Protein AF-A0A9D6SNV1-F1 (afdb_monomer_lite)

Sequence (86 aa):
MAATAASEDALPDPPAGARRQRVLAMLADHPTAKYAVLTDTAAARQAVLFTLAIRGGATCELRIPLEKYDPWLLLDLIGQHGATVH

Structure (mmCIF, N/CA/C/O backbone):
data_AF-A0A9D6SNV1-F1
#
_entry.id   AF-A0A9D6SNV1-F1
#
loop_
_atom_site.group_PDB
_atom_site.id
_atom_site.type_symbol
_atom_site.label_atom_id
_atom_site.label_alt_id
_atom_site.label_comp_id
_atom_site.label_asym_id
_atom_site.label_entity_id
_atom_site.label_seq_id
_atom_site.pdbx_PDB_ins_code
_atom_site.Cartn_x
_atom_site.Cartn_y
_atom_site.Cartn_z
_atom_site.occupancy
_atom_site.B_iso_or_equiv
_atom_site.auth_seq_id
_atom_site.auth_comp_id
_atom_site.auth_asym_id
_atom_site.auth_atom_id
_atom_site.pdbx_PDB_model_num
ATOM 1 N N . MET A 1 1 ? -18.696 -24.079 -36.341 1.00 42.69 1 MET A N 1
ATOM 2 C CA . MET A 1 1 ? -17.640 -23.113 -35.972 1.00 42.69 1 MET A CA 1
ATOM 3 C C . MET A 1 1 ? -18.234 -21.717 -36.013 1.00 42.69 1 MET A C 1
ATOM 5 O O . MET A 1 1 ? -18.486 -21.218 -37.097 1.00 42.69 1 MET A O 1
ATOM 9 N N . ALA A 1 2 ? -18.506 -21.125 -34.855 1.00 33.56 2 ALA A N 1
A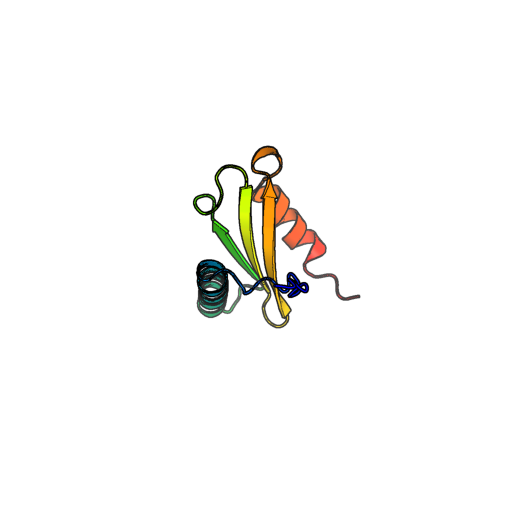TOM 10 C CA . ALA A 1 2 ? -18.775 -19.699 -34.708 1.00 33.56 2 ALA A CA 1
ATOM 11 C C . ALA A 1 2 ? -18.278 -19.309 -33.313 1.00 33.56 2 ALA A C 1
ATOM 13 O O . ALA A 1 2 ? -18.740 -19.862 -32.318 1.00 33.56 2 ALA A O 1
ATOM 14 N N . ALA A 1 3 ? -17.261 -18.453 -33.274 1.00 42.88 3 ALA A N 1
ATOM 15 C CA . ALA A 1 3 ? -16.754 -17.848 -32.057 1.00 42.88 3 ALA A CA 1
ATOM 16 C C . ALA A 1 3 ? -17.636 -16.639 -31.728 1.00 42.88 3 ALA A C 1
ATOM 18 O O . ALA A 1 3 ? -17.823 -15.763 -32.572 1.00 42.88 3 ALA A O 1
ATOM 19 N N . THR A 1 4 ? -18.165 -16.589 -30.510 1.00 33.69 4 THR A N 1
ATOM 20 C CA . THR A 1 4 ? -18.803 -15.392 -29.960 1.00 33.69 4 THR A CA 1
ATOM 21 C C . THR A 1 4 ? -18.139 -15.072 -28.632 1.00 33.69 4 THR A C 1
ATOM 23 O O . THR A 1 4 ? -17.964 -15.945 -27.786 1.00 33.69 4 THR A O 1
ATOM 26 N N . ALA A 1 5 ? -17.721 -13.811 -28.544 1.00 47.84 5 ALA A N 1
ATOM 27 C CA . ALA A 1 5 ? -17.022 -13.145 -27.462 1.00 47.84 5 ALA A CA 1
ATOM 28 C C . ALA A 1 5 ? -17.527 -13.537 -26.066 1.00 47.84 5 ALA A C 1
ATOM 30 O O . ALA A 1 5 ? -18.684 -13.296 -25.726 1.00 47.84 5 ALA A O 1
ATOM 31 N N . ALA A 1 6 ? -16.625 -14.085 -25.252 1.00 43.00 6 ALA A N 1
ATOM 32 C CA . ALA A 1 6 ? -16.759 -14.068 -23.806 1.00 43.00 6 ALA A CA 1
ATOM 33 C C . ALA A 1 6 ? -15.927 -12.887 -23.299 1.00 43.00 6 ALA A C 1
ATOM 35 O O . ALA A 1 6 ? -14.723 -12.818 -23.540 1.00 43.00 6 ALA A O 1
ATOM 36 N N . SER A 1 7 ? -16.627 -11.937 -22.694 1.00 40.44 7 SER A N 1
ATOM 37 C CA . SER A 1 7 ? -16.139 -10.676 -22.159 1.00 40.44 7 SER A CA 1
ATOM 38 C C . SER A 1 7 ? -14.891 -10.832 -21.287 1.00 40.44 7 SER A C 1
ATOM 40 O O . SER A 1 7 ? -14.794 -11.763 -20.489 1.00 40.44 7 SER A O 1
ATOM 42 N N . GLU A 1 8 ? -13.979 -9.867 -21.416 1.00 42.84 8 GLU A N 1
ATOM 43 C CA . GLU A 1 8 ? -12.804 -9.612 -20.571 1.00 42.84 8 GLU A CA 1
ATOM 44 C C . GLU A 1 8 ? -13.186 -9.221 -19.125 1.00 42.84 8 GLU A C 1
ATOM 46 O O . GLU A 1 8 ? -12.711 -8.225 -18.586 1.00 42.84 8 GLU A O 1
ATOM 51 N N . ASP A 1 9 ? -14.038 -10.001 -18.462 1.00 41.56 9 ASP A N 1
ATOM 52 C CA . ASP A 1 9 ? -14.151 -9.966 -17.004 1.00 41.56 9 ASP A CA 1
ATOM 53 C C . ASP A 1 9 ? -13.008 -10.826 -16.462 1.00 41.56 9 ASP A C 1
ATOM 55 O O . ASP A 1 9 ? -13.122 -12.035 -16.243 1.00 41.56 9 ASP A O 1
ATOM 59 N N . ALA A 1 10 ? -11.830 -10.202 -16.424 1.00 47.00 10 ALA A N 1
ATOM 60 C CA . ALA A 1 10 ? -10.581 -10.816 -16.025 1.00 47.00 10 ALA A CA 1
ATOM 61 C C . ALA A 1 10 ? -10.733 -11.426 -14.627 1.00 47.00 10 ALA A C 1
ATOM 63 O O . ALA A 1 10 ? -10.720 -10.726 -13.612 1.00 47.00 10 ALA A O 1
ATOM 64 N N . LEU A 1 11 ? -10.861 -12.755 -14.596 1.00 50.25 11 LEU A N 1
ATOM 65 C CA . LEU A 1 11 ? -10.658 -13.577 -13.410 1.00 50.25 11 LEU A CA 1
ATOM 66 C C . LEU A 1 11 ? -9.452 -13.016 -12.641 1.00 50.25 11 LEU A C 1
ATOM 68 O O . LEU A 1 11 ? -8.400 -12.817 -13.257 1.00 50.25 11 LEU A O 1
ATOM 72 N N . PRO A 1 12 ? -9.576 -12.723 -11.334 1.00 49.34 12 PRO A N 1
ATOM 73 C CA . PRO A 1 12 ? -8.444 -12.227 -10.578 1.00 49.34 12 PRO A CA 1
ATOM 74 C C . PRO A 1 12 ? -7.325 -13.258 -10.691 1.00 49.34 12 PRO A C 1
ATOM 76 O O . PRO A 1 12 ? -7.517 -14.432 -10.374 1.00 49.34 12 PRO A O 1
ATOM 79 N N . ASP A 1 13 ? -6.172 -12.805 -11.177 1.00 54.31 13 ASP A N 1
ATOM 80 C CA . ASP A 1 13 ? -4.947 -13.590 -11.233 1.00 54.31 13 ASP A CA 1
ATOM 81 C C . ASP A 1 13 ? -4.778 -14.311 -9.876 1.00 54.31 13 ASP A C 1
ATOM 83 O O . ASP A 1 13 ? -4.853 -13.643 -8.837 1.00 54.31 13 ASP A O 1
ATOM 87 N N . PRO A 1 14 ? -4.552 -15.636 -9.817 1.00 52.97 14 PRO A N 1
ATOM 88 C CA . PRO A 1 14 ? -4.325 -16.351 -8.559 1.00 52.97 14 PRO A CA 1
ATOM 89 C C . PRO A 1 14 ? -3.342 -15.650 -7.590 1.00 52.97 14 PRO A C 1
ATOM 91 O O . PRO A 1 14 ? -3.616 -15.621 -6.385 1.00 52.97 14 PRO A O 1
ATOM 94 N N . PRO A 1 15 ? -2.239 -15.012 -8.054 1.00 66.06 15 PRO A N 1
ATOM 95 C CA . PRO A 1 15 ? -1.352 -14.262 -7.161 1.00 66.06 15 PRO A CA 1
ATOM 96 C C . PRO A 1 15 ? -1.939 -12.938 -6.629 1.00 66.06 15 PRO A C 1
ATOM 98 O O . PRO A 1 15 ? -1.468 -12.438 -5.608 1.00 66.06 15 PRO A O 1
ATOM 101 N N . ALA A 1 16 ? -2.973 -12.371 -7.257 1.00 64.94 16 ALA A N 1
ATOM 102 C CA . ALA A 1 16 ? -3.653 -11.158 -6.788 1.00 64.94 16 ALA A CA 1
ATOM 103 C C . ALA A 1 16 ? -4.434 -11.405 -5.490 1.00 64.94 16 ALA A C 1
ATOM 105 O O . ALA A 1 16 ? -4.334 -10.630 -4.537 1.00 64.94 16 ALA A O 1
ATOM 106 N N . GLY A 1 17 ? -5.137 -12.539 -5.400 1.00 76.12 17 GLY A N 1
ATOM 107 C CA . GLY A 1 17 ? -5.822 -12.949 -4.169 1.00 76.12 17 GLY A CA 1
ATOM 108 C C . GLY A 1 17 ? -4.856 -13.086 -2.985 1.00 76.12 17 GLY A C 1
ATOM 109 O O . GLY A 1 17 ? -5.121 -12.572 -1.897 1.00 76.12 17 GLY A O 1
ATOM 110 N N . ALA A 1 18 ? -3.688 -13.690 -3.223 1.00 86.00 18 ALA A N 1
ATOM 111 C CA . ALA A 1 18 ? -2.653 -13.861 -2.206 1.00 86.00 18 ALA A CA 1
ATOM 112 C C . ALA A 1 18 ? -2.075 -12.521 -1.713 1.00 86.00 18 ALA A C 1
ATOM 114 O O . ALA A 1 18 ? -1.897 -12.334 -0.506 1.00 86.00 18 ALA A O 1
ATOM 115 N N . ARG A 1 19 ? -1.821 -11.559 -2.615 1.00 86.31 19 ARG A N 1
ATOM 116 C CA . ARG A 1 19 ? -1.341 -10.216 -2.239 1.00 86.31 19 ARG A CA 1
ATOM 117 C C . ARG A 1 19 ? -2.355 -9.460 -1.387 1.00 86.31 19 ARG A C 1
ATOM 119 O O . ARG A 1 19 ? -1.980 -8.892 -0.361 1.00 86.31 19 ARG A O 1
ATOM 126 N N . ARG A 1 20 ? -3.639 -9.513 -1.758 1.00 87.81 20 ARG A N 1
ATOM 127 C CA . ARG A 1 20 ? -4.730 -8.898 -0.983 1.00 87.81 20 ARG A CA 1
ATOM 128 C C . ARG A 1 20 ? -4.820 -9.477 0.420 1.00 87.81 20 ARG A C 1
ATOM 130 O O . ARG A 1 20 ? -4.866 -8.734 1.396 1.00 87.81 20 ARG A O 1
ATOM 137 N N . GLN A 1 21 ? -4.795 -10.801 0.535 1.00 90.69 21 GLN A N 1
ATOM 138 C CA . GLN A 1 21 ? -4.873 -11.450 1.838 1.00 90.69 21 GLN A CA 1
ATOM 139 C C . GLN A 1 21 ? -3.662 -11.114 2.716 1.00 90.69 21 GLN A C 1
ATOM 141 O O . GLN A 1 21 ? -3.814 -10.871 3.912 1.00 90.69 21 GLN A O 1
ATOM 146 N N . ARG A 1 22 ? -2.471 -11.014 2.118 1.00 89.88 22 ARG A N 1
ATOM 147 C CA . ARG A 1 22 ? -1.247 -10.635 2.828 1.00 89.88 22 ARG A CA 1
ATOM 148 C C . ARG A 1 22 ? -1.282 -9.197 3.345 1.00 89.88 22 ARG A C 1
ATOM 150 O O . ARG A 1 22 ? -0.939 -8.981 4.503 1.00 89.88 22 ARG A O 1
ATOM 157 N N . VAL A 1 23 ? -1.720 -8.226 2.540 1.00 90.81 23 VAL A N 1
ATOM 158 C CA . VAL A 1 23 ? -1.803 -6.826 3.002 1.00 90.81 23 VAL A CA 1
ATOM 159 C C . VAL A 1 23 ? -2.876 -6.646 4.086 1.00 90.81 23 VAL A C 1
ATOM 161 O O . VAL A 1 23 ? -2.692 -5.861 5.014 1.00 90.81 23 VAL A O 1
ATOM 164 N N . LEU A 1 24 ? -3.964 -7.423 4.032 1.00 92.00 24 LEU A N 1
ATOM 165 C CA . LEU A 1 24 ? -4.986 -7.438 5.080 1.00 92.00 24 LEU A CA 1
ATOM 166 C C . LEU A 1 24 ? -4.461 -8.047 6.382 1.00 92.00 24 LEU A C 1
ATOM 168 O O . LEU A 1 24 ? -4.749 -7.511 7.449 1.00 92.00 24 LEU A O 1
ATOM 172 N N . ALA A 1 25 ? -3.664 -9.116 6.307 1.00 92.88 25 ALA A N 1
ATOM 173 C CA . ALA A 1 25 ? -2.990 -9.680 7.475 1.00 92.88 25 ALA A CA 1
ATOM 174 C C . ALA A 1 25 ? -2.025 -8.662 8.106 1.00 92.88 25 ALA A C 1
ATOM 176 O O . ALA A 1 25 ? -2.100 -8.416 9.304 1.00 92.88 25 ALA A O 1
ATOM 177 N N . MET A 1 26 ? -1.219 -7.970 7.289 1.00 90.75 26 MET A N 1
ATOM 178 C CA . MET A 1 26 ? -0.342 -6.891 7.768 1.00 90.75 26 MET A CA 1
ATOM 179 C C . MET A 1 26 ? -1.126 -5.801 8.501 1.00 90.75 26 MET A C 1
ATOM 181 O O . MET A 1 26 ? -0.689 -5.318 9.545 1.00 90.75 26 MET A O 1
ATOM 185 N N . LEU A 1 27 ? -2.293 -5.423 7.973 1.00 90.06 27 LEU A N 1
ATOM 186 C CA . LEU A 1 27 ? -3.168 -4.459 8.626 1.00 90.06 27 LEU A CA 1
ATOM 187 C C . LEU A 1 27 ? -3.757 -5.023 9.928 1.00 90.06 27 LEU A C 1
ATOM 189 O O . LEU A 1 27 ? -3.829 -4.302 10.917 1.00 90.06 27 LEU A O 1
ATOM 193 N N . ALA A 1 28 ? -4.162 -6.292 9.974 1.00 89.94 28 ALA A N 1
ATOM 194 C CA . ALA A 1 28 ? -4.680 -6.925 11.189 1.00 89.94 28 ALA A CA 1
ATOM 195 C C . ALA A 1 28 ? -3.637 -6.965 12.320 1.00 89.94 28 ALA A C 1
ATOM 197 O O . ALA A 1 28 ? -3.970 -6.626 13.455 1.00 89.94 28 ALA A O 1
ATOM 198 N N . ASP A 1 29 ? -2.380 -7.271 11.991 1.00 93.81 29 ASP A N 1
ATOM 199 C CA . ASP A 1 29 ? -1.262 -7.336 12.942 1.00 93.81 29 ASP A CA 1
ATOM 200 C C . ASP A 1 29 ? -0.881 -5.959 13.521 1.00 93.81 29 ASP A C 1
ATOM 202 O O . ASP A 1 29 ? -0.262 -5.871 14.581 1.00 93.81 29 ASP A O 1
ATOM 206 N N . HIS A 1 30 ? -1.280 -4.871 12.852 1.00 89.12 30 HIS A N 1
ATOM 207 C CA . HIS A 1 30 ? -0.987 -3.492 13.249 1.00 89.12 30 HIS A CA 1
ATOM 208 C C . HIS A 1 30 ? -2.291 -2.722 13.527 1.00 89.12 30 HIS A C 1
ATOM 210 O O . HIS A 1 30 ? -2.756 -1.939 12.689 1.00 89.12 30 HIS A O 1
ATOM 216 N N . PRO A 1 31 ? -2.910 -2.900 14.711 1.00 85.25 31 PRO A N 1
ATOM 217 C CA . PRO A 1 31 ? -4.246 -2.371 15.003 1.00 85.25 31 PRO A CA 1
ATOM 218 C C . PRO A 1 31 ? -4.330 -0.837 14.982 1.00 85.25 31 PRO A C 1
ATOM 220 O O . PRO A 1 31 ? -5.395 -0.289 14.709 1.00 85.25 31 PRO A O 1
ATOM 223 N N . THR A 1 32 ? -3.218 -0.137 15.218 1.00 87.62 32 THR A N 1
ATOM 224 C CA . THR A 1 32 ? -3.136 1.334 15.180 1.00 87.62 32 THR A CA 1
ATOM 225 C C . THR A 1 32 ? -2.881 1.896 13.779 1.00 87.62 32 THR A C 1
ATOM 227 O O . THR A 1 32 ? -3.052 3.096 13.562 1.00 87.62 32 THR A O 1
ATOM 230 N N . ALA A 1 33 ? -2.498 1.055 12.812 1.00 86.56 33 ALA A N 1
ATOM 231 C CA . ALA A 1 33 ? -2.277 1.483 11.438 1.00 86.56 33 ALA A CA 1
ATOM 232 C C . ALA A 1 33 ? -3.615 1.743 10.726 1.00 86.56 33 ALA A C 1
ATOM 234 O O . ALA A 1 33 ? -4.552 0.936 10.786 1.00 86.56 33 ALA A O 1
ATOM 235 N N . LYS A 1 34 ? -3.688 2.881 10.024 1.00 86.81 34 LYS A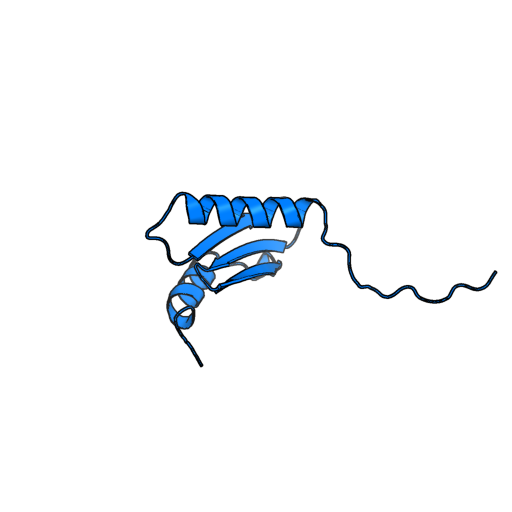 N 1
ATOM 236 C CA . LYS A 1 34 ? -4.842 3.270 9.194 1.00 86.81 34 LYS A CA 1
ATOM 237 C C . LYS A 1 34 ? -4.868 2.539 7.855 1.00 86.81 34 LYS A C 1
ATOM 239 O O . LYS A 1 34 ? -5.940 2.278 7.319 1.00 86.81 34 LYS A O 1
ATOM 244 N N . TYR A 1 35 ? -3.698 2.210 7.327 1.00 88.94 35 TYR A N 1
ATOM 245 C CA . TYR A 1 35 ? -3.534 1.505 6.068 1.00 88.94 35 TYR A CA 1
ATOM 246 C C . TYR A 1 35 ? -2.290 0.618 6.114 1.00 88.94 35 TYR A C 1
ATOM 248 O O . TYR A 1 35 ? -1.392 0.834 6.928 1.00 88.94 35 TYR A O 1
ATOM 256 N N . ALA A 1 36 ? -2.251 -0.376 5.235 1.00 90.38 36 ALA A N 1
ATOM 257 C CA . ALA A 1 36 ? -1.092 -1.218 4.984 1.00 90.38 36 ALA A CA 1
ATOM 258 C C . ALA A 1 36 ? -0.825 -1.263 3.480 1.00 90.38 36 ALA A C 1
ATOM 260 O O . ALA A 1 36 ? -1.758 -1.238 2.674 1.00 90.38 36 ALA A O 1
ATOM 261 N N . VAL A 1 37 ? 0.452 -1.335 3.115 1.00 90.81 37 VAL A N 1
ATOM 262 C CA . VAL A 1 37 ? 0.901 -1.388 1.724 1.00 90.81 37 VAL A CA 1
ATOM 263 C C . VAL A 1 37 ? 1.776 -2.612 1.503 1.00 90.81 37 VAL A C 1
ATOM 265 O O . VAL A 1 37 ? 2.557 -2.996 2.373 1.00 90.81 37 VAL A O 1
ATOM 268 N N . LEU A 1 38 ? 1.651 -3.215 0.327 1.00 90.56 38 LEU A N 1
ATOM 269 C CA . LEU A 1 38 ? 2.496 -4.306 -0.136 1.00 90.56 38 LEU A CA 1
ATOM 270 C C . LEU A 1 38 ? 2.941 -4.006 -1.564 1.00 90.56 38 LEU A C 1
ATOM 272 O O . LEU A 1 38 ? 2.114 -3.751 -2.436 1.00 90.56 38 LEU A O 1
ATOM 276 N N . THR A 1 39 ? 4.243 -4.066 -1.806 1.00 89.75 39 THR A N 1
ATOM 277 C CA . THR A 1 39 ? 4.835 -3.858 -3.126 1.00 89.75 39 THR A CA 1
ATOM 278 C C . THR A 1 39 ? 5.461 -5.147 -3.623 1.00 89.75 39 THR A C 1
ATOM 280 O O . THR A 1 39 ? 6.207 -5.814 -2.910 1.00 89.75 39 THR A O 1
ATOM 283 N N . ASP A 1 40 ? 5.143 -5.503 -4.861 1.00 88.00 40 ASP A N 1
ATOM 284 C CA . ASP A 1 40 ? 5.690 -6.666 -5.544 1.00 88.00 40 ASP A CA 1
ATOM 285 C C . ASP A 1 40 ? 6.332 -6.210 -6.855 1.00 88.00 40 ASP A C 1
ATOM 287 O O . ASP A 1 40 ? 5.662 -5.834 -7.820 1.00 88.00 40 ASP A O 1
ATOM 291 N N . THR A 1 41 ? 7.663 -6.194 -6.849 1.00 82.69 41 THR A N 1
ATOM 292 C CA . THR A 1 41 ? 8.512 -5.851 -7.995 1.00 82.69 41 THR A CA 1
ATOM 293 C C . THR A 1 41 ? 8.922 -7.084 -8.804 1.00 82.69 41 THR A C 1
ATOM 295 O O . THR A 1 41 ? 9.496 -6.944 -9.880 1.00 82.69 41 THR A O 1
ATOM 298 N N . ALA A 1 42 ? 8.640 -8.294 -8.308 1.00 80.31 42 ALA A N 1
ATOM 299 C CA . ALA A 1 42 ? 9.016 -9.549 -8.954 1.00 80.31 42 ALA A CA 1
ATOM 300 C C . ALA A 1 42 ? 7.916 -10.065 -9.893 1.00 80.31 42 ALA A C 1
ATOM 302 O O . ALA A 1 42 ? 8.210 -10.722 -10.890 1.00 80.31 42 ALA A O 1
ATOM 303 N N . ALA A 1 43 ? 6.654 -9.740 -9.609 1.00 75.38 43 ALA A N 1
ATOM 304 C CA . ALA A 1 43 ? 5.513 -10.174 -10.410 1.00 75.38 43 ALA A CA 1
ATOM 305 C C . ALA A 1 43 ? 5.440 -9.538 -11.811 1.00 75.38 43 ALA A C 1
ATOM 307 O O . ALA A 1 43 ? 4.785 -10.093 -12.693 1.00 75.38 43 ALA A O 1
ATOM 308 N N . ALA A 1 44 ? 6.091 -8.392 -12.049 1.00 77.44 44 ALA A N 1
ATOM 309 C CA . ALA A 1 44 ? 6.100 -7.741 -13.358 1.00 77.44 44 ALA A CA 1
ATOM 310 C C . ALA A 1 44 ? 7.464 -7.116 -13.689 1.00 77.44 44 ALA A C 1
ATOM 312 O O . ALA A 1 44 ? 8.000 -6.300 -12.953 1.00 77.44 44 ALA A O 1
ATOM 313 N N . ARG A 1 45 ? 8.006 -7.445 -14.869 1.00 81.81 45 ARG A N 1
ATOM 314 C CA . ARG A 1 45 ? 9.373 -7.062 -15.278 1.00 81.81 45 ARG A CA 1
ATOM 315 C C . ARG A 1 45 ? 9.606 -5.550 -15.430 1.00 81.81 45 ARG A C 1
ATOM 317 O O . ARG A 1 45 ? 10.747 -5.111 -15.386 1.00 81.81 45 ARG A O 1
ATOM 324 N N . GLN A 1 46 ? 8.552 -4.771 -15.667 1.00 89.81 46 GLN A N 1
ATOM 325 C CA . GLN A 1 46 ? 8.623 -3.322 -15.925 1.00 89.81 46 GLN A CA 1
ATOM 326 C C . GLN A 1 46 ? 7.607 -2.529 -15.091 1.00 89.81 46 GLN A C 1
ATOM 328 O O . GLN A 1 46 ? 7.310 -1.378 -15.393 1.00 89.81 46 GLN A O 1
ATOM 333 N N . ALA A 1 47 ? 7.016 -3.148 -14.070 1.00 89.25 47 ALA A N 1
ATOM 334 C CA . ALA A 1 47 ? 6.024 -2.489 -13.239 1.00 89.25 47 ALA A CA 1
ATOM 335 C C . ALA A 1 47 ? 6.091 -3.005 -11.807 1.00 89.25 47 ALA A C 1
ATOM 337 O O . ALA A 1 47 ? 6.399 -4.167 -11.567 1.00 89.25 47 ALA A O 1
ATOM 338 N N . VAL A 1 48 ? 5.743 -2.139 -10.869 1.00 89.88 48 VAL A N 1
ATOM 339 C CA . VAL A 1 48 ? 5.510 -2.496 -9.478 1.00 89.88 48 VAL A CA 1
ATOM 340 C C . VAL A 1 48 ? 4.021 -2.741 -9.304 1.00 89.88 48 VAL A C 1
ATOM 342 O O . VAL A 1 48 ? 3.196 -1.895 -9.663 1.00 89.88 48 VAL A O 1
ATOM 345 N N . LEU A 1 49 ? 3.670 -3.904 -8.762 1.00 91.62 49 LEU A N 1
ATOM 346 C CA . LEU A 1 49 ? 2.325 -4.140 -8.261 1.00 91.62 49 LEU A CA 1
ATOM 347 C C . LEU A 1 49 ? 2.252 -3.609 -6.837 1.00 91.62 49 LEU A C 1
ATOM 349 O O . LEU A 1 49 ? 2.892 -4.130 -5.926 1.00 91.62 49 LEU A O 1
ATOM 353 N N . PHE A 1 50 ? 1.481 -2.549 -6.660 1.00 91.19 50 PHE A N 1
ATOM 354 C CA . PHE A 1 50 ? 1.249 -1.905 -5.383 1.00 91.19 50 PHE A CA 1
ATOM 355 C C . PHE A 1 50 ? -0.139 -2.293 -4.877 1.00 91.19 50 PHE A C 1
ATOM 357 O O . PHE A 1 50 ? -1.142 -1.995 -5.515 1.00 91.19 50 PHE A O 1
ATOM 364 N N . THR A 1 51 ? -0.205 -2.969 -3.737 1.00 92.12 51 THR A N 1
ATOM 365 C CA . THR A 1 51 ? -1.454 -3.348 -3.069 1.00 92.12 51 THR A CA 1
ATOM 366 C C . THR A 1 51 ? -1.629 -2.478 -1.834 1.00 92.12 51 THR A C 1
ATOM 368 O O . THR A 1 51 ? -0.723 -2.400 -1.007 1.00 92.12 51 THR A O 1
ATOM 371 N N . LEU A 1 52 ? -2.793 -1.858 -1.684 1.00 90.88 52 LEU A N 1
ATOM 372 C CA . LEU A 1 52 ? -3.142 -1.004 -0.553 1.00 90.88 52 LEU A CA 1
ATOM 373 C C . LEU A 1 52 ? -4.404 -1.538 0.113 1.00 90.88 52 LEU A C 1
ATOM 375 O O . LEU A 1 52 ? -5.407 -1.767 -0.559 1.00 90.88 52 LEU A O 1
ATOM 379 N N . ALA A 1 53 ? -4.365 -1.689 1.432 1.00 90.81 53 ALA A N 1
ATOM 380 C CA . ALA A 1 53 ? -5.545 -1.924 2.254 1.00 90.81 53 ALA A CA 1
ATOM 381 C C . ALA A 1 53 ? -5.752 -0.757 3.216 1.00 90.81 53 ALA A C 1
ATOM 383 O O . ALA A 1 53 ? -4.818 -0.350 3.907 1.00 90.81 53 ALA A O 1
ATOM 384 N N . ILE A 1 54 ? -6.982 -0.249 3.286 1.00 88.81 54 ILE A N 1
ATOM 385 C CA . ILE A 1 54 ? -7.381 0.842 4.180 1.00 88.81 54 ILE A CA 1
ATOM 386 C C . ILE A 1 54 ? -8.343 0.285 5.230 1.00 88.81 54 ILE A C 1
ATOM 388 O O . ILE A 1 54 ? -9.335 -0.371 4.903 1.00 88.81 54 ILE A O 1
ATOM 392 N N . ARG A 1 55 ? -8.072 0.549 6.511 1.00 87.38 55 ARG A N 1
ATOM 393 C CA . ARG A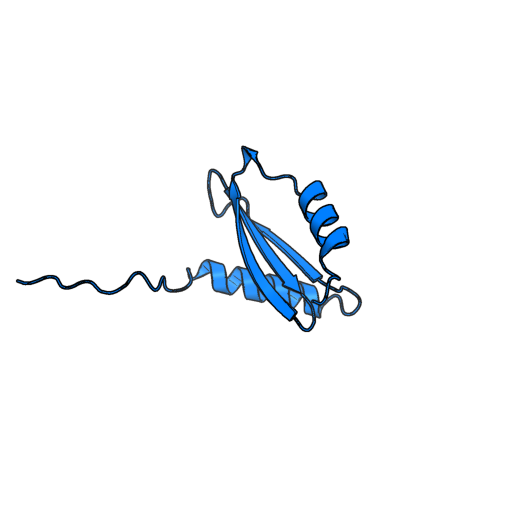 1 55 ? -8.910 0.071 7.614 1.00 87.38 55 ARG A CA 1
ATOM 394 C C . ARG A 1 55 ? -10.288 0.721 7.555 1.00 87.38 55 ARG A C 1
ATOM 396 O O . ARG A 1 55 ? -10.395 1.941 7.515 1.00 87.38 55 ARG A O 1
ATOM 403 N N . GLY A 1 56 ? -11.332 -0.107 7.586 1.00 86.25 56 GLY A N 1
ATOM 404 C CA . GLY A 1 56 ? -12.719 0.355 7.468 1.00 86.25 56 GLY A CA 1
ATOM 405 C C . GLY A 1 56 ? -13.082 0.883 6.075 1.00 86.25 56 GLY A C 1
ATOM 406 O O . GLY A 1 56 ? -14.178 1.402 5.900 1.00 86.25 56 GLY A O 1
ATOM 407 N N . GLY A 1 57 ? -12.175 0.756 5.103 1.00 85.31 57 GLY A N 1
ATOM 408 C CA . GLY A 1 57 ? -12.371 1.173 3.722 1.00 85.31 57 GLY A CA 1
ATOM 409 C C . GLY A 1 57 ? -12.228 -0.001 2.760 1.00 85.31 57 GLY A C 1
ATOM 410 O O . GLY A 1 57 ? -12.655 -1.122 3.039 1.00 85.31 57 GLY A O 1
ATOM 411 N N . ALA A 1 58 ? -11.617 0.272 1.610 1.00 87.12 58 ALA A N 1
ATOM 412 C CA . ALA A 1 58 ? -11.420 -0.699 0.544 1.00 87.12 58 ALA A CA 1
ATOM 413 C C . ALA A 1 58 ? -9.979 -1.235 0.489 1.00 87.12 58 ALA A C 1
ATOM 415 O O . ALA A 1 58 ? -9.060 -0.732 1.139 1.00 87.12 58 ALA A O 1
ATOM 416 N N . THR A 1 59 ? -9.795 -2.267 -0.334 1.00 90.06 59 THR A N 1
ATOM 417 C CA . THR A 1 59 ? -8.485 -2.764 -0.769 1.00 90.06 59 THR A CA 1
ATOM 418 C C . THR A 1 59 ? -8.375 -2.576 -2.278 1.00 90.06 59 THR A C 1
ATOM 420 O O . THR A 1 59 ? -9.321 -2.898 -2.996 1.00 90.06 59 THR A O 1
ATOM 423 N N . CYS A 1 60 ? -7.243 -2.077 -2.767 1.00 88.69 60 CYS A N 1
ATOM 424 C CA . CYS A 1 60 ? -6.992 -1.902 -4.195 1.00 88.69 60 CYS A CA 1
ATOM 425 C C . CYS A 1 60 ? -5.594 -2.384 -4.598 1.00 88.69 60 CYS A C 1
ATOM 427 O O . CYS A 1 60 ? -4.682 -2.481 -3.776 1.00 88.69 60 CYS A O 1
ATOM 429 N N . GLU A 1 61 ? -5.443 -2.695 -5.884 1.00 90.19 61 GLU A N 1
ATOM 430 C CA . GLU A 1 61 ? -4.163 -2.993 -6.523 1.00 90.19 61 GLU A CA 1
ATOM 431 C C . GLU A 1 61 ? -3.933 -2.000 -7.661 1.00 90.19 61 GLU A C 1
ATOM 433 O O . GLU A 1 61 ? -4.816 -1.757 -8.482 1.00 90.19 61 GLU A O 1
ATOM 438 N N . LEU A 1 62 ? -2.730 -1.445 -7.709 1.00 89.06 62 LEU A N 1
ATOM 439 C CA . LEU A 1 62 ? -2.260 -0.523 -8.727 1.00 89.06 62 LEU A CA 1
ATOM 440 C C . LEU A 1 62 ? -1.060 -1.149 -9.429 1.00 89.06 62 LEU A C 1
ATOM 442 O O . LEU A 1 62 ? -0.156 -1.689 -8.792 1.00 89.06 62 LEU A O 1
ATOM 446 N N . ARG A 1 63 ? -1.030 -1.041 -10.755 1.00 91.44 63 ARG A N 1
ATOM 447 C CA . ARG A 1 63 ? 0.143 -1.380 -11.558 1.00 91.44 63 ARG A CA 1
ATOM 448 C C . ARG A 1 63 ? 0.849 -0.087 -11.938 1.00 91.44 63 ARG A C 1
ATOM 450 O O . ARG A 1 63 ? 0.320 0.688 -12.729 1.00 91.44 63 ARG A O 1
ATOM 457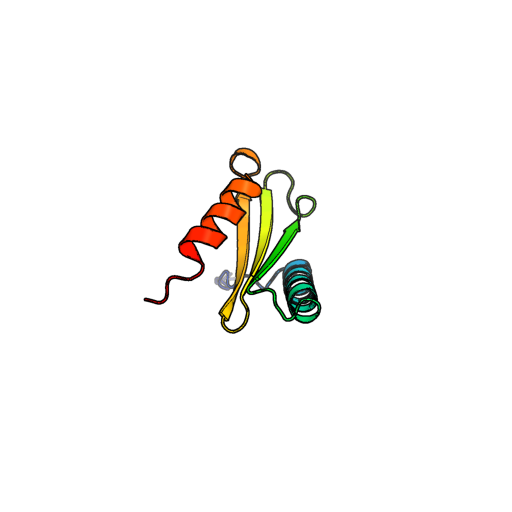 N N . ILE A 1 64 ? 2.030 0.139 -11.376 1.00 90.31 64 ILE A N 1
ATOM 458 C CA . ILE A 1 64 ? 2.789 1.378 -11.564 1.00 90.31 64 ILE A CA 1
ATOM 459 C C . ILE A 1 64 ? 4.020 1.063 -12.420 1.00 90.31 64 ILE A C 1
ATOM 461 O O . ILE A 1 64 ? 4.797 0.196 -12.026 1.00 90.31 64 ILE A O 1
ATOM 465 N N . PRO A 1 65 ? 4.220 1.711 -13.581 1.00 92.75 65 PRO A N 1
ATOM 466 C CA . PRO A 1 65 ? 5.438 1.533 -14.369 1.00 92.75 65 PRO A CA 1
ATOM 467 C C . PRO A 1 65 ? 6.686 1.827 -13.535 1.00 92.75 65 PRO A C 1
ATOM 469 O O . PRO A 1 65 ? 6.693 2.786 -12.761 1.00 92.75 65 PRO A O 1
ATOM 472 N N . LEU A 1 66 ? 7.729 1.006 -13.675 1.00 89.38 66 LEU A N 1
ATOM 473 C CA . LEU A 1 66 ? 8.920 1.088 -12.823 1.00 89.38 66 LEU A CA 1
ATOM 474 C C . LEU A 1 66 ? 9.603 2.456 -12.936 1.00 89.38 66 LEU A C 1
ATOM 476 O O . LEU A 1 66 ? 10.045 3.003 -11.932 1.00 89.38 66 LEU A O 1
ATOM 480 N N . GLU A 1 67 ? 9.618 3.046 -14.131 1.00 92.56 67 GLU A N 1
ATOM 481 C CA . GLU A 1 67 ? 10.193 4.370 -14.378 1.00 92.56 67 GLU A CA 1
ATOM 482 C C . GLU A 1 67 ? 9.410 5.526 -13.736 1.00 92.56 67 GLU A C 1
ATOM 484 O O . GLU A 1 67 ? 9.913 6.644 -13.663 1.00 92.56 67 GLU A O 1
ATOM 489 N N . LYS A 1 68 ? 8.184 5.268 -13.267 1.00 90.62 68 LYS A N 1
ATOM 490 C CA . LYS A 1 68 ? 7.317 6.238 -12.580 1.00 90.62 68 LYS A CA 1
ATOM 491 C C . LYS A 1 68 ? 7.119 5.908 -11.103 1.00 90.62 68 LYS A C 1
ATOM 493 O O . LYS A 1 68 ? 6.381 6.615 -10.420 1.00 90.62 68 LYS A O 1
ATOM 498 N N . TYR A 1 69 ? 7.701 4.810 -10.625 1.00 91.69 69 TYR A N 1
ATOM 499 C CA . TYR A 1 69 ? 7.479 4.338 -9.271 1.00 91.69 69 TYR A CA 1
ATOM 500 C C . TYR A 1 69 ? 8.449 5.005 -8.297 1.00 91.69 69 TYR A C 1
ATOM 502 O O . TYR A 1 69 ? 9.646 4.721 -8.304 1.00 91.69 69 TYR A O 1
ATOM 510 N N . ASP A 1 70 ? 7.900 5.839 -7.419 1.00 91.06 70 ASP A N 1
ATOM 511 C CA . ASP A 1 70 ? 8.590 6.355 -6.243 1.00 91.06 70 ASP A CA 1
ATOM 512 C C . ASP A 1 70 ? 7.810 5.923 -4.984 1.00 91.06 70 ASP A C 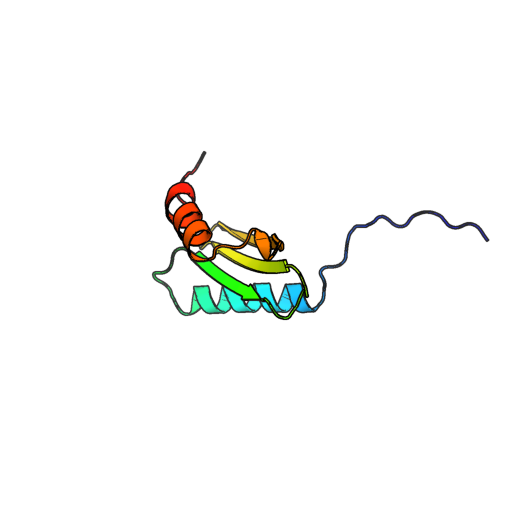1
ATOM 514 O O . ASP A 1 70 ? 6.676 6.374 -4.778 1.00 91.06 70 ASP A O 1
ATOM 518 N N . PRO A 1 71 ? 8.374 5.023 -4.153 1.00 85.88 71 PRO A N 1
ATOM 519 C CA . PRO A 1 71 ? 7.696 4.518 -2.964 1.00 85.88 71 PRO A CA 1
ATOM 520 C C . PRO A 1 71 ? 7.425 5.612 -1.927 1.00 85.88 71 PRO A C 1
ATOM 522 O O . PRO A 1 71 ? 6.410 5.547 -1.237 1.00 85.88 71 PRO A O 1
ATOM 525 N N . TRP A 1 72 ? 8.310 6.601 -1.802 1.00 89.31 72 TRP A N 1
ATOM 526 C CA . TRP A 1 72 ? 8.195 7.650 -0.792 1.00 89.31 72 TRP A CA 1
ATOM 527 C C . TRP A 1 72 ? 7.161 8.681 -1.209 1.00 89.31 72 TRP A C 1
ATOM 529 O O . TRP A 1 72 ? 6.257 8.972 -0.432 1.00 89.31 72 TRP A O 1
ATOM 539 N N . LEU A 1 73 ? 7.214 9.131 -2.465 1.00 90.88 73 LEU A N 1
ATOM 540 C CA . LEU A 1 73 ? 6.210 10.046 -3.003 1.00 90.88 73 LEU A CA 1
ATOM 541 C C . LEU A 1 73 ? 4.804 9.438 -2.929 1.00 90.88 73 LEU A C 1
ATOM 543 O O . LEU A 1 73 ? 3.845 10.126 -2.589 1.00 90.88 73 LEU A O 1
ATOM 547 N N . LEU A 1 74 ? 4.665 8.142 -3.218 1.00 88.44 74 LEU A N 1
ATOM 548 C CA . LEU A 1 74 ? 3.375 7.464 -3.132 1.00 88.44 74 LEU A CA 1
ATOM 549 C C . LEU A 1 74 ? 2.858 7.388 -1.687 1.00 88.44 74 LEU A C 1
ATOM 551 O O . LEU A 1 74 ? 1.669 7.606 -1.455 1.00 88.44 74 LEU A O 1
ATOM 555 N N . LEU A 1 75 ? 3.733 7.111 -0.716 1.00 86.00 75 LEU A N 1
ATOM 556 C CA . LEU A 1 75 ? 3.372 7.135 0.703 1.00 86.00 75 LEU A CA 1
ATOM 557 C C . LEU A 1 75 ? 2.996 8.542 1.175 1.00 86.00 75 LEU A C 1
ATOM 559 O O . LEU A 1 75 ? 2.012 8.678 1.902 1.00 86.00 75 LEU A O 1
ATOM 563 N N . ASP A 1 76 ? 3.712 9.572 0.725 1.00 89.12 76 ASP A N 1
ATOM 564 C CA . ASP A 1 76 ? 3.396 10.970 1.024 1.00 89.12 76 ASP A CA 1
ATOM 565 C C . ASP A 1 76 ? 2.030 11.362 0.457 1.00 89.12 76 ASP A C 1
ATOM 567 O O . ASP A 1 76 ? 1.213 11.942 1.170 1.00 89.12 76 ASP A O 1
ATOM 571 N N . LEU A 1 77 ? 1.728 10.983 -0.789 1.00 87.75 77 LEU A N 1
ATOM 572 C CA . LEU A 1 77 ? 0.422 11.226 -1.411 1.00 87.75 77 LEU A CA 1
ATOM 573 C C . LEU A 1 77 ? -0.712 10.524 -0.653 1.00 87.75 77 LEU A C 1
ATOM 575 O O . LEU A 1 77 ? -1.764 11.122 -0.425 1.00 87.75 77 LEU A O 1
ATOM 579 N N . ILE A 1 78 ? -0.503 9.278 -0.217 1.00 84.50 78 ILE A N 1
ATOM 580 C CA . ILE A 1 78 ? -1.471 8.553 0.619 1.00 84.50 78 ILE A CA 1
ATOM 581 C C . ILE A 1 78 ? -1.624 9.238 1.982 1.00 84.50 78 ILE A C 1
ATOM 583 O O . ILE A 1 78 ? -2.742 9.368 2.474 1.00 84.50 78 ILE A O 1
ATOM 587 N N . GLY A 1 79 ? -0.536 9.715 2.587 1.00 82.38 79 GLY A N 1
ATOM 588 C CA . GLY A 1 79 ? -0.579 10.465 3.842 1.00 82.38 79 GLY A CA 1
ATOM 589 C C . GLY A 1 79 ? -1.343 11.788 3.720 1.00 82.38 79 GLY A C 1
ATOM 590 O O . GLY A 1 79 ? -2.116 12.130 4.614 1.00 82.38 79 GLY A O 1
ATOM 591 N N . GLN A 1 80 ? -1.171 12.503 2.605 1.00 84.50 80 GLN A N 1
ATOM 592 C CA . GLN A 1 80 ? -1.804 13.799 2.343 1.00 84.50 80 GLN A CA 1
ATOM 593 C C . GLN A 1 80 ? -3.287 13.678 1.964 1.00 84.50 80 GLN A C 1
ATOM 595 O O . GLN A 1 80 ? -4.101 14.481 2.419 1.00 84.50 80 GLN A O 1
ATOM 600 N N . HIS 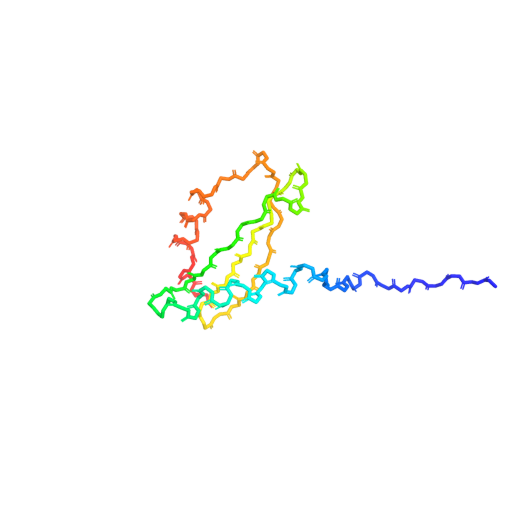A 1 81 ? -3.654 12.676 1.158 1.00 80.81 81 HIS A N 1
ATOM 601 C CA . HIS A 1 81 ? -4.998 12.553 0.576 1.00 80.81 81 HIS A CA 1
ATOM 602 C C . HIS A 1 81 ? -5.833 11.389 1.135 1.00 80.81 81 HIS A C 1
ATOM 604 O O . HIS A 1 81 ? -7.042 11.339 0.933 1.00 80.81 81 HIS A O 1
ATOM 610 N N . GLY A 1 82 ? -5.240 10.457 1.881 1.00 66.81 82 GLY A N 1
ATOM 611 C CA . GLY A 1 82 ? -5.923 9.263 2.399 1.00 66.81 82 GLY A CA 1
ATOM 612 C C . GLY A 1 82 ? -6.946 9.520 3.513 1.00 66.81 82 GLY A C 1
ATOM 613 O O . GLY A 1 82 ? -7.568 8.576 3.993 1.00 66.81 82 GLY A O 1
ATOM 614 N N . ALA A 1 83 ? -7.119 10.773 3.943 1.00 61.16 83 ALA A N 1
ATOM 615 C CA . ALA A 1 83 ? -8.102 11.186 4.946 1.00 61.16 83 ALA A CA 1
ATOM 616 C C . ALA A 1 83 ? -9.274 11.997 4.363 1.00 61.16 83 ALA A C 1
ATOM 618 O O . ALA A 1 83 ? -10.148 12.422 5.121 1.00 61.16 83 ALA A O 1
ATOM 619 N N . THR A 1 84 ? -9.304 12.252 3.050 1.00 43.91 84 THR A N 1
ATOM 620 C CA . THR A 1 84 ? -10.348 13.086 2.446 1.00 43.91 84 THR A CA 1
ATOM 621 C C . THR A 1 84 ? -11.618 12.259 2.229 1.00 43.91 84 THR A C 1
ATOM 623 O O . THR A 1 84 ? -11.742 11.514 1.262 1.00 43.91 84 THR A O 1
ATOM 626 N N . VAL A 1 85 ? -12.558 12.369 3.169 1.00 41.94 85 VAL A N 1
ATOM 627 C CA . VAL A 1 85 ? -13.966 12.009 2.956 1.00 41.94 85 VAL A CA 1
ATOM 628 C C . VAL A 1 85 ? -14.614 13.105 2.102 1.00 41.94 85 VAL A C 1
ATOM 630 O O . VAL A 1 85 ? -14.512 14.283 2.449 1.00 41.94 85 VAL A O 1
ATOM 633 N N . HIS A 1 86 ? -15.227 12.733 0.977 1.00 34.66 86 HIS A N 1
ATOM 634 C CA . HIS A 1 86 ? -16.151 13.592 0.228 1.00 34.66 86 HIS A CA 1
ATOM 635 C C . HIS A 1 86 ? -17.587 13.223 0.580 1.00 34.66 86 HIS A C 1
ATOM 637 O O . HIS A 1 86 ? -17.860 12.005 0.683 1.00 34.66 86 HIS A O 1
#

Secondary structure (DSSP, 8-state):
-------------HHHHHHHHHHHHHHHH-TT-SEEEEEESSS-TTEEEEEEEETTS-EEEEEEEGGG--HHHHHHHHHHHTT---

Radius of gyration: 15.87 Å; chains: 1; bounding box: 29×37×51 Å

Foldseek 3Di:
DDDDDDDPPPDPDPVNVVLQVVQVVVCVVPVPDQKGWDWDCPVDVFWIWIWMDGVVDDIDIDTGGPVRDDPVVVVVCCVVPVPDDD

pLDDT: mean 78.23, std 18.35, range [33.56, 93.81]